Protein AF-A0A920NYV3-F1 (afdb_monomer_lite)

Sequence (74 aa):
MTRQIEYLCKEAPERLRIRRYGVPFSRPEDGKIYQRPFGGMTKNYGNETVQRTCAAADRTGMHFTHNVWPSIKT

Secondary structure (DSSP, 8-state):
-HHHHHHHHHHHHHHHHH---S------TT-SPPEE--TT-EEGGGTEE---EE-STT-HHHHHHHHHHHHTT-

pLDDT: mean 87.63, std 9.83, range [53.69, 95.94]

Radius of gyration: 14.1 Å; chains: 1; bounding box: 31×26×31 Å

Foldseek 3Di:
DPPVVVVCVVCVVVCVVPDPLVQPADADPVRDFDFDWDPPADPPVPDGTDTDHGDPDVCRVVSCCVRVVVVVVD

Structure (mmCIF, N/CA/C/O backbone):
data_AF-A0A920NYV3-F1
#
_entry.id   AF-A0A920NYV3-F1
#
loop_
_atom_site.group_PDB
_atom_site.id
_atom_site.type_symbol
_atom_site.label_atom_id
_atom_site.label_alt_id
_atom_site.label_comp_id
_atom_site.label_asym_id
_atom_site.label_entity_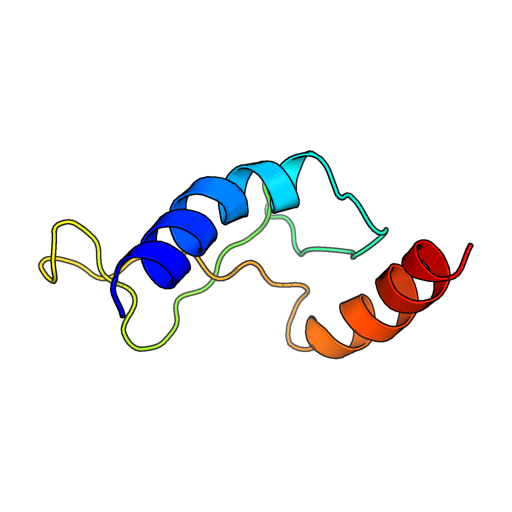id
_atom_site.label_seq_id
_atom_site.pdbx_PDB_ins_code
_atom_site.Cartn_x
_a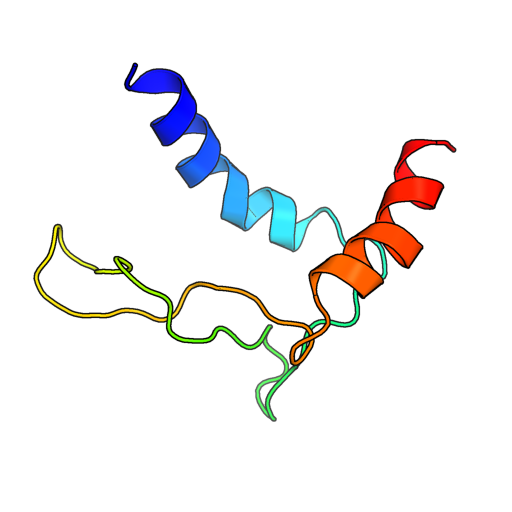tom_site.Cartn_y
_atom_site.Cartn_z
_atom_site.occupancy
_atom_site.B_iso_or_equiv
_atom_site.auth_seq_id
_atom_site.auth_comp_id
_atom_site.auth_asym_id
_atom_site.auth_atom_id
_atom_site.pdbx_PDB_model_num
ATOM 1 N N . MET A 1 1 ? 1.754 13.719 15.658 1.00 61.06 1 MET A N 1
ATOM 2 C CA . MET A 1 1 ? 1.877 12.371 15.053 1.00 61.06 1 MET A CA 1
ATOM 3 C C . MET A 1 1 ? 0.762 12.039 14.047 1.00 61.06 1 MET A C 1
ATOM 5 O O . MET A 1 1 ? 0.981 11.210 13.181 1.00 61.06 1 MET A O 1
ATOM 9 N N . THR A 1 2 ? -0.400 12.703 14.080 1.00 78.56 2 THR A N 1
ATOM 10 C CA . THR A 1 2 ? -1.575 12.374 13.242 1.00 78.56 2 THR A CA 1
ATOM 11 C C . THR A 1 2 ? -1.574 12.962 11.822 1.00 78.56 2 THR A C 1
ATOM 13 O O . THR A 1 2 ? -1.976 12.276 10.888 1.00 78.56 2 THR A O 1
ATOM 16 N N . ARG A 1 3 ? -1.066 14.188 11.615 1.00 89.62 3 ARG A N 1
ATOM 17 C CA . ARG A 1 3 ? -1.137 14.876 10.304 1.00 89.62 3 ARG A CA 1
ATOM 18 C C . ARG A 1 3 ? -0.430 14.157 9.148 1.00 89.62 3 ARG A C 1
ATOM 20 O O . ARG A 1 3 ? -0.924 14.191 8.030 1.00 89.62 3 ARG A O 1
ATOM 27 N N . GLN A 1 4 ? 0.712 13.512 9.395 1.00 94.44 4 GLN A N 1
ATOM 28 C CA . GLN A 1 4 ? 1.461 12.822 8.333 1.00 94.44 4 GLN A CA 1
ATOM 29 C C . GLN A 1 4 ? 0.728 11.568 7.844 1.00 94.44 4 GLN A C 1
ATOM 31 O O . GLN A 1 4 ? 0.688 11.308 6.646 1.00 94.44 4 GLN A O 1
ATOM 36 N N . ILE A 1 5 ? 0.113 10.824 8.769 1.00 93.56 5 ILE A N 1
ATOM 37 C CA . ILE A 1 5 ? -0.682 9.632 8.456 1.00 93.56 5 ILE A CA 1
ATOM 38 C C . ILE A 1 5 ? -1.926 10.039 7.665 1.00 93.56 5 ILE A C 1
ATOM 40 O O . ILE A 1 5 ? -2.215 9.453 6.628 1.00 93.56 5 ILE A O 1
ATOM 44 N N . GLU A 1 6 ? -2.627 11.079 8.121 1.00 94.75 6 GLU A N 1
ATOM 45 C CA . GLU A 1 6 ? -3.807 11.604 7.433 1.00 94.75 6 GLU A CA 1
ATOM 46 C C . GLU A 1 6 ? -3.481 12.052 6.003 1.00 94.75 6 GLU A C 1
ATOM 48 O O . GLU A 1 6 ? -4.173 11.660 5.064 1.00 94.75 6 GLU A O 1
ATOM 53 N N . TYR A 1 7 ? -2.403 12.823 5.835 1.00 95.19 7 TYR A N 1
ATOM 54 C CA . TYR A 1 7 ? -1.933 13.259 4.524 1.00 95.19 7 TYR A CA 1
ATOM 55 C C . TYR A 1 7 ? -1.593 12.062 3.628 1.00 95.19 7 TYR A C 1
ATOM 57 O O . TYR A 1 7 ? -2.112 11.956 2.521 1.00 95.19 7 TYR A O 1
ATOM 65 N N . LEU A 1 8 ? -0.801 11.106 4.127 1.00 93.75 8 LEU A N 1
ATOM 66 C CA . LEU A 1 8 ? -0.438 9.902 3.378 1.00 93.75 8 LEU A CA 1
ATOM 67 C C . LEU A 1 8 ? -1.675 9.123 2.908 1.00 93.75 8 LEU A C 1
ATOM 69 O O . LEU A 1 8 ? -1.752 8.732 1.744 1.00 93.75 8 LEU A O 1
ATOM 73 N N . CYS A 1 9 ? -2.645 8.902 3.798 1.00 93.25 9 CYS A N 1
ATOM 74 C CA . CYS A 1 9 ? -3.856 8.151 3.478 1.00 93.25 9 CYS A CA 1
ATOM 75 C C . CYS A 1 9 ? -4.761 8.878 2.473 1.00 93.25 9 CYS A C 1
ATOM 77 O O . CYS A 1 9 ? -5.376 8.209 1.642 1.00 93.25 9 CYS A O 1
ATOM 79 N N . LYS A 1 10 ? -4.834 10.216 2.528 1.00 94.00 10 LYS A N 1
ATOM 80 C CA . LYS A 1 10 ? -5.608 11.029 1.575 1.00 94.00 10 LYS A CA 1
ATOM 81 C C . LYS A 1 10 ? -4.967 11.060 0.186 1.00 94.00 10 LYS A C 1
ATOM 83 O O . LYS A 1 10 ? -5.671 10.898 -0.804 1.00 94.00 10 LYS A O 1
ATOM 88 N N . GLU A 1 11 ? -3.645 11.190 0.118 1.00 92.88 11 GLU A N 1
ATOM 89 C CA . GLU A 1 11 ? -2.900 11.336 -1.140 1.00 92.88 11 GLU A CA 1
ATOM 90 C C . GLU A 1 11 ? -2.667 10.010 -1.882 1.00 92.88 11 GLU A C 1
ATOM 92 O O . GLU A 1 11 ? -2.505 9.989 -3.106 1.00 92.88 11 GLU A O 1
ATOM 97 N N . ALA A 1 12 ? -2.624 8.879 -1.168 1.00 91.88 12 ALA A N 1
ATOM 98 C CA . ALA A 1 12 ? -2.259 7.583 -1.748 1.00 91.88 12 ALA A CA 1
ATOM 99 C C . ALA A 1 12 ? -3.086 7.173 -2.992 1.00 91.88 12 ALA A C 1
ATOM 101 O O . ALA A 1 12 ? -2.476 6.742 -3.979 1.00 91.88 12 ALA A O 1
ATOM 102 N N . PRO A 1 13 ? -4.430 7.310 -3.021 1.00 89.75 13 PRO A N 1
ATOM 103 C CA . PRO A 1 13 ? -5.229 6.934 -4.189 1.00 89.75 13 PRO A CA 1
ATOM 104 C C . PRO A 1 13 ? -4.931 7.800 -5.416 1.00 89.75 13 PRO A C 1
ATOM 106 O O . PRO A 1 13 ? -4.863 7.293 -6.537 1.00 89.75 13 PRO A O 1
ATOM 109 N N . GLU A 1 14 ? -4.737 9.102 -5.210 1.00 88.50 14 GLU A N 1
ATOM 110 C CA . GLU A 1 14 ? -4.430 10.043 -6.282 1.00 88.50 14 GLU A CA 1
ATOM 111 C C . GLU A 1 14 ? -3.031 9.790 -6.846 1.00 88.50 14 GLU A C 1
ATOM 113 O O . GLU A 1 14 ? -2.859 9.669 -8.062 1.00 88.50 14 GLU A O 1
ATOM 118 N N . ARG A 1 15 ? -2.038 9.582 -5.973 1.00 86.06 15 ARG A N 1
ATOM 119 C CA . ARG A 1 15 ? -0.678 9.226 -6.394 1.00 86.06 15 ARG A CA 1
ATOM 120 C C . ARG A 1 15 ? -0.642 7.928 -7.193 1.00 86.06 15 ARG A C 1
ATOM 122 O O . ARG A 1 15 ? 0.101 7.857 -8.166 1.00 86.06 15 ARG A O 1
ATOM 129 N N . LEU A 1 16 ? -1.466 6.937 -6.859 1.00 84.00 16 LEU A N 1
ATOM 130 C CA . LEU A 1 16 ? -1.572 5.710 -7.653 1.00 84.00 16 LEU A CA 1
ATOM 131 C C . LEU A 1 16 ? -2.210 5.948 -9.038 1.00 84.00 16 LEU A C 1
ATOM 133 O O . LEU A 1 16 ? -1.843 5.284 -10.007 1.00 84.00 16 LEU A O 1
ATOM 137 N N . ARG A 1 17 ? -3.158 6.888 -9.147 1.00 73.94 17 ARG A N 1
ATOM 138 C CA . ARG A 1 17 ? -3.850 7.218 -10.406 1.00 73.94 17 ARG A CA 1
ATOM 139 C C . ARG A 1 17 ? -2.994 8.051 -11.357 1.00 73.94 17 ARG A C 1
ATOM 141 O O . ARG A 1 17 ? -2.935 7.732 -12.543 1.00 73.94 17 ARG A O 1
ATOM 148 N N . ILE A 1 18 ? -2.353 9.099 -10.840 1.00 58.78 18 ILE A N 1
ATOM 149 C CA . ILE A 1 18 ? -1.615 10.096 -11.631 1.00 58.78 18 ILE A CA 1
ATOM 150 C C . ILE A 1 18 ? -0.201 9.606 -11.964 1.00 58.78 18 ILE A C 1
ATOM 152 O O . ILE A 1 18 ? 0.318 9.863 -13.048 1.00 58.78 18 ILE A O 1
ATOM 156 N N . ARG A 1 19 ? 0.436 8.859 -11.057 1.00 61.44 19 ARG A N 1
ATOM 157 C CA . ARG A 1 19 ? 1.839 8.449 -11.185 1.00 61.44 19 ARG A CA 1
ATOM 158 C C . ARG A 1 19 ? 1.936 7.021 -11.729 1.00 61.44 19 ARG A C 1
ATOM 160 O O . ARG A 1 19 ? 2.203 6.062 -11.007 1.00 61.44 19 ARG A O 1
ATOM 167 N N . ARG A 1 20 ? 1.740 6.871 -13.041 1.00 64.88 20 ARG A N 1
ATOM 168 C CA . ARG A 1 20 ? 2.030 5.617 -13.758 1.00 64.88 20 ARG A CA 1
ATOM 169 C C . ARG A 1 20 ? 3.505 5.559 -14.135 1.00 64.88 20 ARG A C 1
ATOM 171 O O . ARG A 1 20 ? 3.865 5.732 -15.291 1.00 64.88 20 ARG A O 1
ATOM 178 N N . TYR A 1 21 ? 4.355 5.286 -13.154 1.00 69.56 21 TYR A N 1
ATOM 179 C CA . TYR A 1 21 ? 5.793 5.083 -13.347 1.00 69.56 21 TYR A CA 1
ATOM 180 C C . TYR A 1 21 ? 6.145 3.787 -14.079 1.00 69.56 21 TYR A C 1
ATOM 182 O O . TYR A 1 21 ? 7.040 3.080 -13.652 1.00 69.56 21 TYR A O 1
ATOM 190 N N . GLY A 1 22 ? 5.381 3.376 -15.090 1.00 78.50 22 GLY A N 1
ATOM 191 C CA . GLY A 1 22 ? 5.626 2.122 -15.810 1.00 78.50 22 GLY A CA 1
ATOM 192 C C . GLY A 1 22 ? 5.536 0.846 -14.960 1.00 78.50 22 GLY A C 1
ATOM 193 O O . GLY A 1 22 ? 5.817 -0.231 -15.469 1.00 78.50 22 GLY A O 1
ATOM 194 N N . VAL A 1 23 ? 5.140 0.926 -13.682 1.00 86.75 23 VAL A N 1
ATOM 195 C CA . VAL A 1 23 ? 5.042 -0.246 -12.802 1.00 86.75 23 VAL A CA 1
ATOM 196 C C . VAL A 1 23 ? 3.935 -1.176 -13.326 1.00 86.75 23 VAL A C 1
ATOM 198 O O . VAL A 1 23 ? 2.770 -0.761 -13.371 1.00 86.75 23 VAL A O 1
ATOM 201 N N . PRO A 1 24 ? 4.256 -2.432 -13.697 1.00 90.19 24 PRO A N 1
ATOM 202 C CA . PRO A 1 24 ? 3.304 -3.373 -14.271 1.00 90.19 24 PRO A CA 1
ATOM 203 C C . PRO A 1 24 ? 2.474 -4.031 -13.163 1.00 90.19 24 PRO A C 1
ATOM 205 O O . PRO A 1 24 ? 2.670 -5.193 -12.813 1.00 90.19 24 PRO A O 1
ATOM 208 N N . PHE A 1 25 ? 1.558 -3.270 -12.561 1.00 91.12 25 PHE A N 1
ATOM 209 C CA . PHE A 1 25 ? 0.609 -3.823 -11.596 1.00 91.12 25 PHE A CA 1
ATOM 210 C C . PHE A 1 25 ? -0.205 -4.961 -12.216 1.00 91.12 25 PHE A C 1
ATOM 212 O O . PHE A 1 25 ? -0.659 -4.859 -13.356 1.00 91.12 25 PHE A O 1
ATOM 219 N N . SER A 1 26 ? -0.4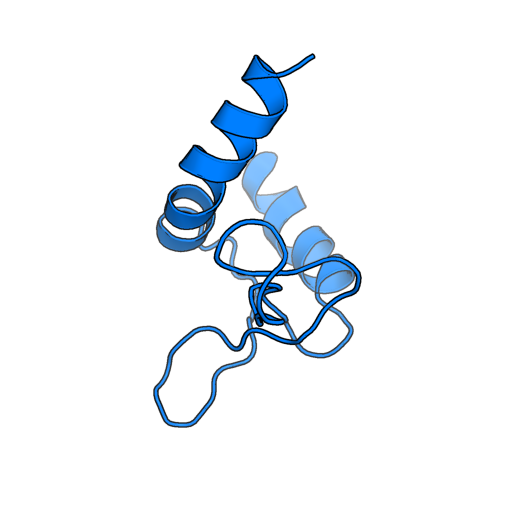27 -6.015 -11.434 1.00 91.25 26 SER A N 1
ATOM 220 C CA . SER A 1 26 ? -1.296 -7.126 -11.806 1.00 91.25 26 SER A CA 1
ATOM 221 C C . SER A 1 26 ? -2.718 -6.616 -12.037 1.00 91.25 26 SER A C 1
ATOM 223 O O . SER A 1 26 ? -3.190 -5.741 -11.305 1.00 91.25 26 SER A O 1
ATOM 225 N N . ARG A 1 27 ? -3.401 -7.153 -13.053 1.00 91.94 27 ARG A N 1
ATOM 226 C CA . ARG A 1 27 ? -4.782 -6.790 -13.388 1.00 91.94 27 ARG A CA 1
ATOM 227 C C . ARG A 1 27 ? -5.634 -8.045 -13.590 1.00 91.94 27 ARG A C 1
ATOM 229 O O . ARG A 1 27 ? -5.189 -8.923 -14.328 1.00 91.94 27 ARG A O 1
ATOM 236 N N . PRO A 1 28 ? -6.807 -8.149 -12.943 1.00 89.12 28 PRO A N 1
ATOM 237 C CA . PRO A 1 28 ? -7.813 -9.153 -13.275 1.00 89.12 28 PRO A CA 1
ATOM 238 C C . PRO A 1 28 ? -8.516 -8.806 -14.598 1.00 89.12 28 PRO A C 1
ATOM 240 O O . PRO A 1 28 ? -8.234 -7.778 -15.216 1.00 89.12 28 PRO A O 1
ATOM 243 N N . GLU A 1 29 ? -9.475 -9.640 -15.004 1.00 90.75 29 GLU A N 1
ATOM 244 C CA . GLU A 1 29 ? -10.301 -9.432 -16.206 1.00 90.75 29 GLU A CA 1
ATOM 245 C C . GLU A 1 29 ? -11.029 -8.077 -16.226 1.00 90.75 29 GLU A C 1
ATOM 247 O O . GLU A 1 29 ? -11.260 -7.511 -17.290 1.00 90.75 29 GLU A O 1
ATOM 252 N N . ASP A 1 30 ? -11.323 -7.505 -15.053 1.00 89.69 30 ASP A N 1
ATOM 253 C CA . ASP A 1 30 ? -11.951 -6.185 -14.915 1.00 89.69 30 ASP A CA 1
ATOM 254 C C . ASP A 1 30 ? -11.019 -5.010 -15.272 1.00 89.69 30 ASP A C 1
ATOM 256 O O . ASP A 1 30 ? -11.428 -3.844 -15.260 1.00 89.69 30 ASP A O 1
ATOM 260 N N . GLY A 1 31 ? -9.746 -5.300 -15.557 1.00 85.81 31 GLY A N 1
ATOM 261 C CA . GLY A 1 31 ? -8.742 -4.326 -15.944 1.00 85.81 31 GLY A CA 1
ATOM 262 C C . GLY A 1 31 ? -8.365 -3.344 -14.835 1.00 85.81 31 GLY A C 1
ATOM 263 O O . GLY A 1 31 ? -7.648 -2.380 -15.121 1.00 85.81 31 GLY A O 1
ATOM 264 N N . LYS A 1 32 ? -8.796 -3.535 -13.582 1.00 88.69 32 LYS A N 1
ATOM 265 C CA . LYS A 1 32 ? -8.380 -2.690 -12.451 1.00 88.69 32 LYS A CA 1
ATOM 266 C C . LYS A 1 32 ? -7.058 -3.179 -11.869 1.00 88.69 32 LYS A C 1
ATOM 268 O O . LYS A 1 32 ? -6.583 -4.268 -12.166 1.00 88.69 32 LYS A O 1
ATOM 273 N N . ILE A 1 33 ? -6.417 -2.343 -11.054 1.00 91.06 33 ILE A N 1
ATOM 274 C CA . ILE A 1 33 ? -5.222 -2.766 -10.316 1.00 91.06 33 ILE A CA 1
ATOM 275 C C . ILE A 1 33 ? -5.653 -3.788 -9.266 1.00 91.06 33 ILE A C 1
ATOM 277 O O . ILE A 1 33 ? -6.474 -3.477 -8.404 1.00 91.06 33 ILE A O 1
ATOM 281 N N . TYR A 1 34 ? -5.070 -4.981 -9.326 1.00 92.75 34 TYR A N 1
ATOM 282 C CA . TYR A 1 34 ? -5.274 -6.017 -8.328 1.00 92.75 34 TYR A CA 1
ATOM 283 C C . TYR A 1 34 ? -4.763 -5.557 -6.956 1.00 92.75 34 TYR A C 1
ATOM 285 O O . TYR A 1 34 ? -3.641 -5.052 -6.819 1.00 92.75 34 TYR A O 1
ATOM 293 N N . GLN A 1 35 ? -5.590 -5.768 -5.932 1.00 94.19 35 GLN A N 1
ATOM 294 C CA . GLN A 1 35 ? -5.274 -5.486 -4.538 1.00 94.19 35 GLN A CA 1
ATOM 295 C C . GLN A 1 35 ? -5.353 -6.779 -3.731 1.00 94.19 35 GLN A C 1
ATOM 297 O O . GLN A 1 35 ? -6.337 -7.503 -3.812 1.00 94.19 35 GLN A O 1
ATOM 302 N N . ARG A 1 36 ? -4.320 -7.063 -2.935 1.00 94.06 36 ARG A N 1
ATOM 303 C CA . ARG A 1 36 ? -4.248 -8.263 -2.090 1.00 94.06 36 ARG A CA 1
ATOM 304 C C . ARG A 1 36 ? -4.536 -7.942 -0.617 1.00 94.06 36 ARG A C 1
ATOM 306 O 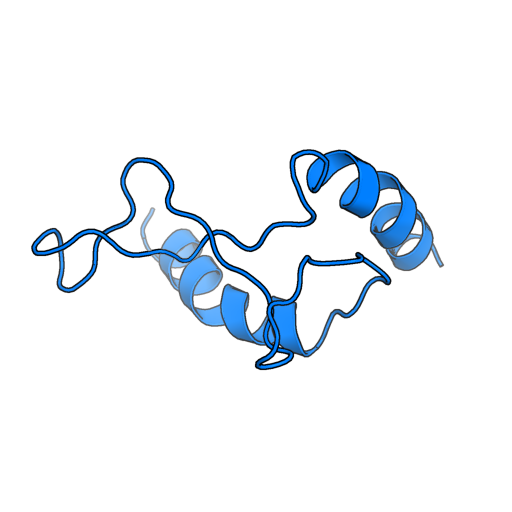O . ARG A 1 36 ? -4.372 -6.783 -0.207 1.00 94.06 36 ARG A O 1
ATOM 313 N N . PRO A 1 37 ? -4.926 -8.939 0.200 1.00 94.25 37 PRO A N 1
ATOM 314 C CA . PRO A 1 37 ? -4.973 -8.773 1.647 1.00 94.25 37 PRO A CA 1
ATOM 315 C C . PRO A 1 37 ? -3.568 -8.523 2.207 1.00 94.25 37 PRO A C 1
ATOM 317 O O . PRO A 1 37 ? -2.560 -8.979 1.661 1.00 94.25 37 PRO A O 1
ATOM 320 N N . PHE A 1 38 ? -3.503 -7.777 3.305 1.00 94.88 38 PHE A N 1
ATOM 321 C CA . PHE A 1 38 ? -2.270 -7.530 4.042 1.00 94.88 38 PHE A CA 1
ATOM 322 C C . PHE A 1 38 ?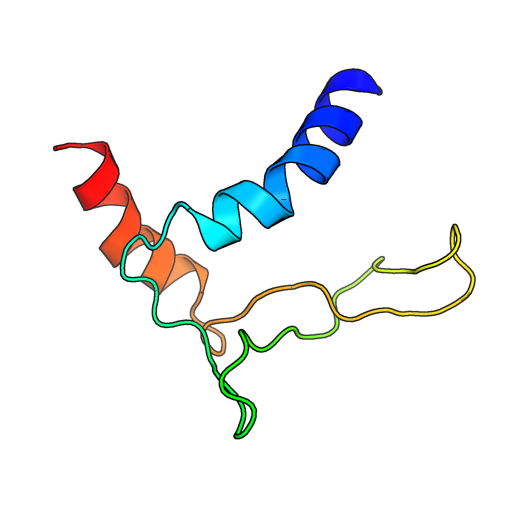 -2.585 -7.333 5.526 1.00 94.88 38 PHE A C 1
ATOM 324 O O . PHE A 1 38 ? -3.700 -6.937 5.874 1.00 94.88 38 PHE A O 1
ATOM 331 N N . GLY A 1 39 ? -1.616 -7.626 6.394 1.00 94.69 39 GLY A N 1
ATOM 332 C CA . GLY A 1 39 ? -1.800 -7.556 7.844 1.00 94.69 39 GLY A CA 1
ATOM 333 C C . GLY A 1 39 ? -2.264 -6.172 8.308 1.00 94.69 39 GLY A C 1
ATOM 334 O O . GLY A 1 39 ? -1.775 -5.153 7.824 1.00 94.69 39 GLY A O 1
ATOM 335 N N . GLY A 1 40 ? -3.230 -6.141 9.231 1.00 94.00 40 GLY A N 1
ATOM 336 C CA . GLY A 1 40 ? -3.731 -4.906 9.847 1.00 94.00 40 GLY A CA 1
ATOM 337 C C . GLY A 1 40 ? -4.647 -4.043 8.969 1.00 94.00 40 GLY A C 1
ATOM 338 O O . GLY A 1 40 ? -5.036 -2.957 9.391 1.00 94.00 40 GLY A O 1
ATOM 339 N N . MET A 1 41 ? -5.016 -4.493 7.765 1.00 95.81 41 MET A N 1
ATOM 340 C CA . MET A 1 41 ? -5.899 -3.732 6.876 1.00 95.81 41 MET A CA 1
ATOM 341 C C . MET A 1 41 ? -7.368 -4.051 7.152 1.00 95.81 41 MET A C 1
ATOM 343 O O . MET A 1 41 ? -7.867 -5.114 6.780 1.00 95.81 41 MET A O 1
ATOM 347 N N . THR A 1 42 ? -8.076 -3.096 7.757 1.00 95.94 42 THR A N 1
ATOM 348 C CA . THR A 1 42 ? -9.511 -3.198 8.051 1.00 95.94 42 THR A CA 1
ATOM 349 C C . THR A 1 42 ? -10.304 -1.987 7.547 1.00 95.94 42 THR A C 1
ATOM 351 O O . THR A 1 42 ? -9.759 -0.903 7.291 1.00 95.94 42 THR A O 1
ATOM 354 N N . LYS A 1 43 ? -11.609 -2.175 7.343 1.00 94.00 43 LYS A N 1
ATOM 355 C CA . LYS A 1 43 ? -12.596 -1.123 7.059 1.00 94.00 43 LYS A CA 1
ATOM 356 C C . LYS A 1 43 ? -13.407 -0.815 8.323 1.00 94.00 43 LYS A C 1
ATOM 358 O O . LYS A 1 43 ? -13.432 -1.621 9.251 1.00 94.00 43 LYS A O 1
ATOM 363 N N . ASN A 1 44 ? -14.061 0.347 8.353 1.00 94.50 44 ASN A N 1
ATOM 364 C CA . ASN A 1 44 ? -14.926 0.776 9.461 1.00 94.50 44 ASN A CA 1
ATOM 365 C C . ASN A 1 44 ? -14.251 0.640 10.841 1.00 94.50 44 ASN A C 1
ATOM 367 O O . ASN A 1 44 ? -14.828 0.072 11.760 1.00 94.50 44 ASN A O 1
ATOM 371 N N . TYR A 1 45 ? -13.009 1.123 10.958 1.00 93.94 45 TYR A N 1
ATOM 372 C CA . TYR A 1 45 ? -12.249 1.157 12.216 1.00 93.94 45 TYR A CA 1
ATOM 373 C C . TYR A 1 45 ? -12.072 -0.205 12.915 1.00 93.94 45 TYR A C 1
ATOM 375 O O . TYR A 1 45 ? -12.123 -0.283 14.137 1.00 93.94 45 TYR A O 1
ATOM 383 N N . GLY A 1 46 ? -11.824 -1.276 12.152 1.00 92.62 46 GLY A N 1
ATOM 384 C CA . GLY A 1 46 ? -11.504 -2.598 12.713 1.00 92.62 46 GLY A CA 1
ATOM 385 C C . GLY A 1 46 ? -12.566 -3.670 12.504 1.00 92.62 46 GLY A C 1
ATOM 386 O O . GLY A 1 46 ? -12.347 -4.800 12.917 1.00 92.62 46 GLY A O 1
ATOM 387 N N . ASN A 1 47 ? -13.682 -3.342 11.853 1.00 94.25 47 ASN A N 1
ATOM 388 C CA . ASN A 1 47 ? -14.821 -4.251 11.749 1.00 94.25 47 ASN A CA 1
ATOM 389 C C . ASN A 1 47 ? -14.558 -5.430 10.795 1.00 94.25 47 ASN A C 1
ATOM 391 O O . ASN A 1 47 ? -14.708 -6.587 11.168 1.00 94.25 47 ASN A O 1
ATOM 395 N N . GLU A 1 48 ? -14.104 -5.152 9.572 1.00 94.94 48 GLU A N 1
ATOM 396 C CA . GLU A 1 48 ? -13.873 -6.202 8.573 1.00 94.94 48 GLU A CA 1
ATOM 397 C C . GLU A 1 48 ? -12.535 -6.017 7.869 1.00 94.94 48 GLU A C 1
ATOM 399 O O . GLU A 1 48 ? -12.064 -4.890 7.694 1.00 94.94 48 GLU A O 1
ATOM 404 N N . THR A 1 49 ? -11.928 -7.117 7.429 1.00 94.81 49 THR A N 1
ATOM 405 C CA . THR A 1 49 ? -10.695 -7.086 6.640 1.00 94.81 49 THR A CA 1
ATOM 406 C C . THR A 1 49 ? -10.948 -6.525 5.244 1.00 94.81 49 THR A C 1
ATOM 408 O O . THR A 1 49 ? -12.048 -6.593 4.697 1.00 94.81 49 THR A O 1
ATOM 411 N N . VAL A 1 50 ? -9.920 -5.915 4.657 1.00 95.88 50 VAL A N 1
ATOM 412 C CA . VAL A 1 50 ? -10.037 -5.297 3.334 1.00 95.88 50 VAL A CA 1
ATOM 413 C C . VAL A 1 50 ? -8.742 -5.397 2.551 1.00 95.88 50 VAL A C 1
ATOM 415 O O . VAL A 1 50 ? -7.639 -5.327 3.092 1.00 95.88 50 VAL A O 1
ATOM 418 N N . GLN A 1 51 ? -8.893 -5.539 1.241 1.00 94.94 51 GLN A N 1
ATOM 419 C CA . GLN A 1 51 ? -7.792 -5.616 0.298 1.00 94.94 51 GLN A CA 1
ATOM 420 C C . GLN A 1 51 ? -7.526 -4.219 -0.259 1.00 94.94 51 GLN A C 1
ATOM 422 O O . GLN A 1 51 ? -8.377 -3.636 -0.921 1.00 94.94 51 GLN A O 1
ATOM 427 N N . ARG A 1 52 ? -6.359 -3.651 0.055 1.00 94.62 52 ARG A N 1
ATOM 428 C CA . ARG A 1 52 ? -5.944 -2.324 -0.444 1.00 94.62 52 ARG A CA 1
ATOM 429 C C . ARG A 1 52 ? -4.466 -2.243 -0.832 1.00 94.62 52 ARG A C 1
ATOM 431 O O . ARG A 1 52 ? -3.970 -1.174 -1.179 1.00 94.62 52 ARG A O 1
ATOM 438 N N . THR A 1 53 ? -3.762 -3.373 -0.799 1.00 94.69 53 THR A N 1
ATOM 439 C CA . THR A 1 53 ? -2.341 -3.457 -1.149 1.00 94.69 53 THR A CA 1
ATOM 440 C C . THR A 1 53 ? -2.203 -3.773 -2.629 1.00 94.69 53 THR A C 1
ATOM 442 O O . THR A 1 53 ? -2.402 -4.915 -3.038 1.00 94.69 53 THR A O 1
ATOM 445 N N . CYS A 1 54 ? -1.876 -2.764 -3.432 1.00 93.12 54 CYS A N 1
ATOM 446 C CA . CYS A 1 54 ? -1.662 -2.922 -4.871 1.00 93.12 54 CYS A CA 1
ATOM 447 C C . CYS A 1 54 ? -0.410 -3.763 -5.134 1.00 93.12 54 CYS A C 1
ATOM 449 O O . CYS A 1 54 ? 0.628 -3.531 -4.512 1.00 93.12 54 CYS A O 1
ATOM 451 N N . ALA A 1 55 ? -0.500 -4.722 -6.054 1.00 92.94 55 ALA A N 1
ATOM 452 C CA . ALA A 1 55 ? 0.571 -5.683 -6.287 1.00 92.94 55 ALA A CA 1
ATOM 453 C C . ALA A 1 55 ? 0.918 -5.822 -7.773 1.00 92.94 55 ALA A C 1
ATOM 455 O O . ALA A 1 55 ? 0.043 -5.867 -8.632 1.00 92.94 55 ALA A O 1
ATOM 456 N N . ALA A 1 56 ? 2.212 -5.919 -8.058 1.00 91.62 56 ALA A N 1
ATOM 457 C CA . ALA A 1 56 ? 2.768 -6.509 -9.271 1.00 91.62 56 ALA A CA 1
ATOM 458 C C . ALA A 1 56 ? 3.358 -7.866 -8.868 1.00 91.62 56 ALA A C 1
ATOM 460 O O . ALA A 1 56 ? 4.510 -7.932 -8.424 1.00 91.62 56 ALA A O 1
ATOM 461 N N . ALA A 1 57 ? 2.509 -8.899 -8.887 1.00 90.69 57 ALA A N 1
ATOM 462 C CA . ALA A 1 57 ? 2.791 -10.209 -8.303 1.00 90.69 57 ALA A CA 1
ATOM 463 C C . ALA A 1 57 ? 3.430 -10.083 -6.894 1.00 90.69 57 ALA A C 1
ATOM 465 O O . ALA A 1 57 ? 2.964 -9.322 -6.038 1.00 90.69 57 ALA A O 1
ATOM 466 N N . ASP A 1 58 ? 4.524 -10.795 -6.662 1.00 91.62 58 ASP A N 1
ATOM 467 C CA . ASP A 1 58 ? 5.374 -10.771 -5.473 1.00 91.62 58 ASP A CA 1
ATOM 468 C C . ASP A 1 58 ? 6.597 -9.837 -5.613 1.00 91.62 58 ASP A C 1
ATOM 470 O O . ASP A 1 58 ? 7.344 -9.639 -4.658 1.00 91.62 58 ASP A O 1
ATOM 474 N N . ARG A 1 59 ? 6.770 -9.175 -6.766 1.00 92.31 59 ARG A N 1
ATOM 475 C CA . ARG A 1 59 ? 7.962 -8.373 -7.118 1.00 92.31 59 ARG A CA 1
ATOM 476 C C . ARG A 1 59 ? 7.699 -6.872 -7.239 1.00 92.31 59 ARG A C 1
ATOM 478 O O . ARG A 1 59 ? 8.400 -6.147 -7.943 1.00 92.31 59 ARG A O 1
ATOM 485 N N . THR A 1 60 ? 6.710 -6.368 -6.503 1.00 91.12 60 THR A N 1
ATOM 486 C CA . THR A 1 60 ? 6.290 -4.955 -6.586 1.00 91.12 60 THR A CA 1
ATOM 487 C C . THR A 1 60 ? 7.432 -3.982 -6.278 1.00 91.12 60 THR A C 1
ATOM 489 O O . THR A 1 60 ? 7.594 -3.005 -6.999 1.00 91.12 60 THR A O 1
ATOM 492 N N . GLY A 1 61 ? 8.269 -4.278 -5.276 1.00 89.38 61 GLY A N 1
ATOM 493 C CA . GLY A 1 61 ? 9.436 -3.454 -4.938 1.00 89.38 61 GLY A CA 1
ATOM 494 C C . GLY A 1 61 ? 10.497 -3.421 -6.043 1.00 89.38 61 GLY A C 1
ATOM 495 O O . GLY A 1 61 ? 10.962 -2.345 -6.397 1.00 89.38 61 GLY A O 1
ATOM 496 N N . MET A 1 62 ? 10.813 -4.572 -6.651 1.00 92.94 62 MET A N 1
ATOM 497 C CA . MET A 1 62 ? 11.734 -4.659 -7.795 1.00 92.94 62 MET A CA 1
ATOM 498 C C . MET A 1 62 ? 11.237 -3.783 -8.947 1.00 92.94 62 MET A C 1
ATOM 500 O O . MET A 1 62 ? 11.968 -2.927 -9.437 1.00 92.94 62 MET A O 1
ATOM 504 N N . HIS A 1 63 ? 9.972 -3.937 -9.343 1.00 90.12 63 HIS A N 1
ATOM 505 C CA . HIS A 1 63 ? 9.403 -3.119 -10.409 1.00 90.12 63 HIS A CA 1
ATOM 506 C C . HIS A 1 63 ? 9.361 -1.631 -10.056 1.00 90.12 63 HIS A C 1
ATOM 508 O O . HIS A 1 63 ? 9.583 -0.799 -10.933 1.00 90.12 63 HIS A O 1
ATOM 514 N N . PHE A 1 64 ? 9.117 -1.285 -8.792 1.00 88.12 64 PHE A N 1
ATOM 515 C CA . PHE A 1 64 ? 9.182 0.100 -8.344 1.00 88.12 64 PHE A CA 1
ATOM 516 C C . PHE A 1 64 ? 10.599 0.658 -8.511 1.00 88.12 64 PHE A C 1
ATOM 518 O O . PHE A 1 64 ? 10.770 1.704 -9.123 1.00 88.12 64 PHE A O 1
ATOM 525 N N . THR A 1 65 ? 11.628 -0.064 -8.067 1.00 88.69 65 THR A N 1
ATOM 526 C CA . THR A 1 65 ? 13.025 0.360 -8.234 1.00 88.69 65 THR A CA 1
ATOM 527 C C . THR A 1 65 ? 13.413 0.481 -9.705 1.00 88.69 65 THR A C 1
ATOM 529 O O . THR A 1 65 ? 13.971 1.496 -10.099 1.00 88.69 65 THR A O 1
ATOM 532 N N . HIS A 1 66 ? 13.088 -0.504 -10.542 1.00 88.62 66 HIS A N 1
ATOM 533 C CA . HIS A 1 66 ? 13.484 -0.478 -11.952 1.00 88.62 66 HIS A CA 1
ATOM 534 C C . HIS A 1 66 ? 12.761 0.587 -12.779 1.00 88.62 66 HIS A C 1
ATOM 536 O O . HIS A 1 66 ? 13.352 1.094 -13.725 1.00 88.62 66 HIS A O 1
ATOM 542 N N . ASN A 1 67 ? 11.513 0.930 -12.442 1.00 86.12 67 ASN A N 1
ATOM 543 C CA . ASN A 1 67 ? 10.733 1.857 -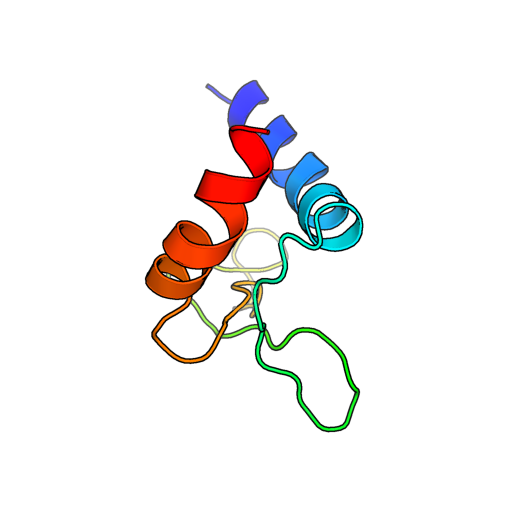13.262 1.00 86.12 67 ASN A CA 1
ATOM 544 C C . ASN A 1 67 ? 10.595 3.258 -12.647 1.00 86.12 67 ASN A C 1
ATOM 546 O O . ASN A 1 67 ? 10.623 4.242 -13.372 1.00 86.12 67 ASN A O 1
ATOM 550 N N . VAL A 1 68 ? 10.491 3.392 -11.321 1.00 83.62 68 VAL A N 1
ATOM 551 C CA . VAL A 1 68 ? 10.258 4.695 -10.668 1.00 83.62 68 VAL A CA 1
ATOM 552 C C . VAL A 1 68 ? 11.557 5.454 -10.444 1.00 83.62 68 VAL A C 1
ATOM 554 O O . VAL A 1 68 ? 11.593 6.654 -10.693 1.00 83.62 68 VAL A O 1
ATOM 557 N N . TRP A 1 69 ? 12.622 4.788 -9.981 1.00 79.38 69 TRP A N 1
ATOM 558 C CA . TRP A 1 69 ? 13.897 5.457 -9.686 1.00 79.38 69 TRP A CA 1
ATOM 559 C C . TRP A 1 69 ? 14.488 6.195 -10.898 1.00 79.38 69 TRP A C 1
ATOM 561 O O . TRP A 1 69 ? 14.870 7.355 -10.737 1.00 79.38 69 TRP A O 1
ATOM 571 N N . PRO A 1 70 ? 14.517 5.611 -12.112 1.00 80.75 70 PRO A N 1
ATOM 572 C CA . PRO A 1 70 ? 14.952 6.353 -13.292 1.00 80.75 70 PRO A CA 1
ATOM 573 C C . PRO A 1 70 ? 14.027 7.537 -13.606 1.00 80.75 70 PRO A C 1
ATOM 575 O O . PRO A 1 70 ? 14.501 8.636 -13.884 1.00 80.75 70 PRO A O 1
ATOM 578 N N . SER A 1 71 ? 12.708 7.348 -13.491 1.00 75.69 71 SER A N 1
ATOM 579 C CA . SER A 1 71 ? 11.711 8.379 -13.806 1.00 75.69 71 SER A CA 1
ATOM 580 C C . SER A 1 71 ? 11.644 9.547 -12.820 1.00 75.69 71 SER A C 1
ATOM 582 O O . SER A 1 71 ? 10.977 10.531 -13.114 1.00 75.69 71 SER A O 1
ATOM 584 N N . ILE A 1 72 ? 12.253 9.443 -11.637 1.00 75.38 72 ILE A N 1
ATOM 585 C CA . ILE A 1 72 ? 12.362 10.569 -10.691 1.00 75.38 72 ILE A CA 1
ATOM 586 C C . ILE A 1 72 ? 13.712 11.288 -10.775 1.00 75.38 72 ILE A C 1
ATOM 588 O O . ILE A 1 72 ? 13.895 12.299 -10.104 1.00 75.38 72 ILE A O 1
ATOM 592 N N . LYS A 1 73 ? 14.666 10.741 -11.537 1.00 63.91 73 LYS A N 1
ATOM 593 C CA . LYS A 1 73 ? 16.004 11.310 -11.741 1.00 63.91 73 LYS A CA 1
ATOM 594 C C . LYS A 1 73 ? 16.168 12.057 -13.065 1.00 63.91 73 LYS A C 1
ATOM 596 O O . LYS A 1 73 ? 17.229 12.636 -13.281 1.00 63.91 73 LYS A O 1
ATOM 601 N N . THR A 1 74 ? 15.151 12.013 -13.917 1.00 53.69 74 THR A N 1
ATOM 602 C CA . THR A 1 74 ? 15.067 12.738 -15.191 1.00 53.69 74 THR A CA 1
ATOM 603 C C . THR A 1 74 ? 14.019 13.828 -15.041 1.00 53.69 74 THR A C 1
ATOM 605 O O . THR A 1 74 ? 14.263 14.945 -15.535 1.00 53.69 74 THR A O 1
#